Protein AF-A0A6J0WG04-F1 (afdb_monomer_lite)

pLDDT: mean 84.52, std 19.43, range [33.94, 98.19]

Structure (mmCIF, N/CA/C/O backbone):
data_AF-A0A6J0WG04-F1
#
_entry.id   AF-A0A6J0WG04-F1
#
loop_
_atom_site.group_PDB
_atom_site.id
_atom_site.type_symbol
_atom_site.label_atom_id
_atom_site.label_alt_id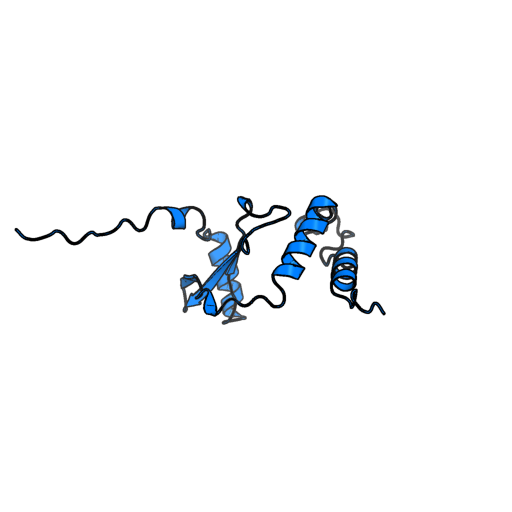
_atom_site.label_comp_id
_atom_site.label_asym_id
_atom_site.label_entity_id
_atom_site.label_seq_id
_atom_site.pdbx_PDB_ins_code
_atom_site.Cartn_x
_atom_site.Cartn_y
_atom_site.Cartn_z
_atom_site.occupancy
_atom_site.B_iso_or_equiv
_atom_site.auth_seq_id
_atom_site.auth_comp_id
_atom_site.auth_asym_id
_atom_site.auth_atom_id
_atom_site.pdbx_PDB_model_num
ATOM 1 N N . MET A 1 1 ? 36.196 -41.414 -12.550 1.00 40.12 1 MET A N 1
ATOM 2 C CA . MET A 1 1 ? 35.740 -40.564 -11.430 1.00 40.12 1 MET A CA 1
ATOM 3 C C . MET A 1 1 ? 35.679 -39.131 -11.933 1.00 40.12 1 MET A C 1
ATOM 5 O O . MET A 1 1 ? 36.704 -38.471 -11.987 1.00 40.12 1 MET A O 1
ATOM 9 N N . GLN A 1 2 ? 34.513 -38.688 -12.399 1.00 35.19 2 GLN A N 1
ATOM 10 C CA . GLN A 1 2 ? 34.245 -37.281 -12.701 1.00 35.19 2 GLN A CA 1
ATOM 11 C C . GLN A 1 2 ? 32.966 -36.925 -11.951 1.00 35.19 2 GLN A C 1
ATOM 13 O O . GLN A 1 2 ? 31.944 -37.592 -12.103 1.00 35.19 2 GLN A O 1
ATOM 18 N N . SER A 1 3 ? 33.105 -35.973 -11.034 1.00 33.94 3 SER A N 1
ATOM 19 C CA . SER A 1 3 ? 32.076 -35.550 -10.095 1.00 33.94 3 SER A CA 1
ATOM 20 C C . SER A 1 3 ? 31.044 -34.705 -10.832 1.00 33.94 3 SER A C 1
ATOM 22 O O . SER A 1 3 ? 31.380 -33.665 -11.400 1.00 33.94 3 SER A O 1
ATOM 24 N N . ALA A 1 4 ? 29.795 -35.165 -10.829 1.00 35.56 4 ALA A N 1
ATOM 25 C CA . ALA A 1 4 ? 28.650 -34.366 -11.222 1.00 35.56 4 ALA A CA 1
ATOM 26 C C . ALA A 1 4 ? 28.535 -33.197 -10.237 1.00 35.56 4 ALA A C 1
ATOM 28 O O . ALA A 1 4 ? 28.183 -33.377 -9.070 1.00 35.56 4 ALA A O 1
ATOM 29 N N . HIS A 1 5 ? 28.871 -31.994 -10.700 1.00 43.31 5 HIS A N 1
ATOM 30 C CA . HIS A 1 5 ? 28.616 -30.771 -9.959 1.00 43.31 5 HIS A CA 1
ATOM 31 C C . HIS A 1 5 ? 27.105 -30.577 -9.841 1.00 43.31 5 HIS A C 1
ATOM 33 O O . HIS A 1 5 ? 26.435 -30.151 -10.777 1.00 43.31 5 HIS A O 1
ATOM 39 N N . SER A 1 6 ? 26.608 -30.971 -8.670 1.00 40.06 6 SER A N 1
ATOM 40 C CA . SER A 1 6 ? 25.453 -30.455 -7.943 1.00 40.06 6 SER A CA 1
ATOM 41 C C . SER A 1 6 ? 24.816 -29.214 -8.584 1.00 40.06 6 SER A C 1
ATOM 43 O O . SER A 1 6 ? 25.146 -28.077 -8.247 1.00 40.06 6 SER A O 1
ATOM 45 N N . MET A 1 7 ? 23.871 -29.437 -9.499 1.00 38.06 7 MET A N 1
ATOM 46 C CA . MET A 1 7 ? 22.829 -28.459 -9.796 1.00 38.06 7 MET A CA 1
ATOM 47 C C . MET A 1 7 ? 21.863 -28.525 -8.618 1.00 38.06 7 MET A C 1
ATOM 49 O O . MET A 1 7 ? 20.905 -29.297 -8.618 1.00 38.06 7 MET A O 1
ATOM 53 N N . LEU A 1 8 ? 22.202 -27.788 -7.559 1.00 39.53 8 LEU A N 1
ATOM 54 C CA . LEU A 1 8 ? 21.310 -27.547 -6.436 1.00 39.53 8 LEU A CA 1
ATOM 55 C C . LEU A 1 8 ? 19.989 -27.045 -7.009 1.00 39.53 8 LEU A C 1
ATOM 57 O O . LEU A 1 8 ? 19.942 -25.994 -7.648 1.00 39.53 8 LEU A O 1
ATOM 61 N N . LEU A 1 9 ? 18.932 -27.822 -6.773 1.00 41.38 9 LEU A N 1
ATOM 62 C CA . LEU A 1 9 ? 17.564 -27.352 -6.845 1.00 41.38 9 LEU A CA 1
ATOM 63 C C . LEU A 1 9 ? 17.506 -26.012 -6.107 1.00 41.38 9 LEU A C 1
ATOM 65 O O . LEU A 1 9 ? 17.574 -25.987 -4.880 1.00 41.38 9 LEU A O 1
ATOM 69 N N . THR A 1 10 ? 17.373 -24.901 -6.827 1.00 44.38 10 THR A N 1
ATOM 70 C CA . THR A 1 10 ? 16.736 -23.712 -6.267 1.00 44.38 10 THR A CA 1
ATOM 71 C C . THR A 1 10 ? 15.304 -24.147 -5.968 1.00 44.38 10 THR A C 1
ATOM 73 O O . THR A 1 10 ? 14.539 -24.413 -6.897 1.00 44.38 10 THR A O 1
ATOM 76 N N . PRO A 1 11 ? 14.949 -24.379 -4.693 1.00 42.47 11 PRO A N 1
ATOM 77 C CA . PRO A 1 11 ? 13.721 -25.077 -4.381 1.00 42.47 11 PRO A CA 1
ATOM 78 C C . PRO A 1 11 ? 12.545 -24.159 -4.708 1.00 42.47 11 PRO A C 1
ATOM 80 O O . PRO A 1 11 ? 12.655 -22.934 -4.641 1.00 42.47 11 PRO A O 1
ATOM 83 N N . LEU A 1 12 ? 11.414 -24.782 -5.028 1.00 42.22 12 LEU A N 1
ATOM 84 C CA . LEU A 1 12 ? 10.098 -24.235 -5.383 1.00 42.22 12 LEU A CA 1
ATOM 85 C C . LEU A 1 12 ? 9.518 -23.121 -4.471 1.00 42.22 12 LEU A C 1
ATOM 87 O O . LEU A 1 12 ? 8.384 -22.697 -4.669 1.00 42.22 12 LEU A O 1
ATOM 91 N N . ILE A 1 13 ? 10.268 -22.616 -3.494 1.00 43.78 13 ILE A N 1
ATOM 92 C CA . ILE A 1 13 ? 9.881 -21.575 -2.536 1.00 43.78 13 ILE A CA 1
ATOM 93 C C . ILE A 1 13 ? 9.554 -20.248 -3.242 1.00 43.78 13 ILE A C 1
ATOM 95 O O . ILE A 1 13 ? 8.647 -19.537 -2.817 1.00 43.78 13 ILE A O 1
ATOM 99 N N . PHE A 1 14 ? 10.218 -19.928 -4.359 1.00 45.59 14 PHE A N 1
ATOM 100 C CA . PHE A 1 14 ? 9.915 -18.711 -5.127 1.00 45.59 14 PHE A CA 1
ATOM 101 C C . PHE A 1 14 ? 8.579 -18.760 -5.882 1.00 45.59 14 PHE A C 1
ATOM 103 O O . PHE A 1 14 ? 8.079 -17.709 -6.275 1.00 45.59 14 PHE A O 1
ATOM 110 N N . LEU A 1 15 ? 7.980 -19.939 -6.091 1.00 49.44 15 LEU A N 1
ATOM 111 C CA . LEU A 1 15 ? 6.753 -20.034 -6.885 1.00 49.44 15 LEU A CA 1
ATOM 112 C C . LEU A 1 15 ? 5.527 -19.493 -6.130 1.00 49.44 15 LEU A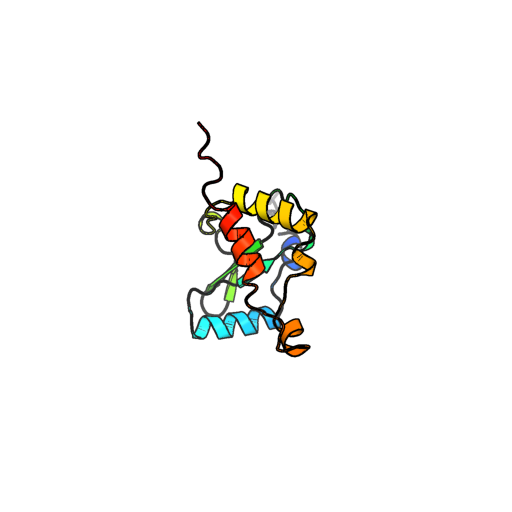 C 1
ATOM 114 O O . LEU A 1 15 ? 4.647 -18.906 -6.755 1.00 49.44 15 LEU A O 1
ATOM 118 N N . LEU A 1 16 ? 5.485 -19.650 -4.798 1.00 53.22 16 LEU A N 1
ATOM 119 C CA . LEU A 1 16 ? 4.339 -19.229 -3.978 1.00 53.22 16 LEU A CA 1
ATOM 120 C C . LEU A 1 16 ? 4.215 -17.703 -3.845 1.00 53.22 16 LEU A C 1
ATOM 122 O O . LEU A 1 16 ? 3.128 -17.197 -3.588 1.00 53.22 16 LEU A O 1
ATOM 126 N N . HIS A 1 17 ? 5.315 -16.974 -4.043 1.00 69.12 17 HIS A N 1
ATOM 127 C CA . HIS A 1 17 ? 5.374 -15.519 -3.919 1.00 69.12 17 HIS A CA 1
ATOM 128 C C . HIS A 1 17 ? 5.893 -14.903 -5.217 1.00 69.12 17 HIS A C 1
ATOM 130 O O . HIS A 1 17 ? 6.889 -14.187 -5.216 1.00 69.12 17 HIS A O 1
ATOM 136 N N . SER A 1 18 ? 5.258 -15.229 -6.341 1.00 85.12 18 SER A N 1
ATOM 137 C CA . SER A 1 18 ? 5.519 -14.563 -7.619 1.00 85.12 18 SER A CA 1
ATOM 138 C C . SER A 1 18 ? 4.354 -13.632 -7.965 1.00 85.12 18 SER A C 1
ATOM 140 O O . SER A 1 18 ? 3.198 -13.970 -7.695 1.00 85.12 18 SER A O 1
ATOM 142 N N . PRO A 1 19 ? 4.620 -12.440 -8.529 1.00 93.06 19 PRO A N 1
ATOM 143 C CA . PRO A 1 19 ? 3.554 -11.507 -8.852 1.00 93.06 19 PRO A CA 1
ATOM 144 C C . PRO A 1 19 ? 2.719 -12.058 -10.008 1.00 93.06 19 PRO A C 1
ATOM 146 O O . PRO A 1 19 ? 3.247 -12.440 -11.053 1.00 93.06 19 PRO A O 1
ATOM 149 N N . GLY A 1 20 ? 1.398 -12.080 -9.832 1.00 94.25 20 GLY A N 1
ATOM 150 C CA . GLY A 1 20 ? 0.481 -12.498 -10.889 1.00 94.25 20 GLY A CA 1
ATOM 151 C C . GLY A 1 20 ? 0.457 -11.520 -12.078 1.00 94.25 20 GLY A C 1
ATOM 152 O O . GLY A 1 20 ? 0.883 -10.367 -11.950 1.00 94.25 20 GLY A O 1
ATOM 153 N N . PRO A 1 21 ? -0.114 -11.922 -13.231 1.00 95.25 21 PRO A N 1
ATOM 154 C CA . PRO A 1 21 ? -0.164 -11.081 -14.431 1.00 95.25 21 PRO A CA 1
ATOM 155 C C . PRO A 1 21 ? -0.838 -9.719 -14.219 1.00 95.25 21 PRO A C 1
ATOM 157 O O . PRO A 1 21 ? -0.419 -8.725 -14.807 1.00 95.25 21 PRO A O 1
ATOM 160 N N . LEU A 1 22 ? -1.863 -9.656 -13.359 1.00 96.81 22 LEU A N 1
ATOM 161 C CA . LEU A 1 22 ? -2.546 -8.405 -13.025 1.00 96.81 22 LEU A CA 1
ATOM 162 C C . LEU A 1 22 ? -1.617 -7.430 -12.290 1.00 96.81 22 LEU A C 1
ATOM 164 O O . LEU A 1 22 ? -1.522 -6.271 -12.686 1.00 96.81 22 LEU A O 1
ATOM 168 N N . ALA A 1 23 ? -0.890 -7.913 -11.276 1.00 96.56 23 ALA A N 1
ATOM 169 C CA . ALA A 1 23 ? 0.070 -7.105 -10.528 1.00 96.56 23 ALA A CA 1
ATOM 170 C C . ALA A 1 23 ? 1.169 -6.560 -11.451 1.00 96.56 23 ALA A C 1
ATOM 172 O O . ALA A 1 23 ? 1.469 -5.370 -11.416 1.00 96.56 23 ALA A O 1
ATOM 173 N N . LEU A 1 24 ? 1.702 -7.404 -12.342 1.00 96.25 24 LEU A N 1
ATOM 174 C CA . LEU A 1 24 ? 2.708 -7.006 -13.331 1.00 96.25 24 LEU A CA 1
ATOM 175 C C . LEU A 1 24 ? 2.183 -5.957 -14.318 1.00 96.25 24 LEU A C 1
ATOM 177 O O . LEU A 1 24 ? 2.897 -5.008 -14.636 1.00 96.25 24 LEU A O 1
ATOM 181 N N . LYS A 1 25 ? 0.938 -6.098 -14.790 1.00 96.69 25 LYS A N 1
ATOM 182 C CA . LYS A 1 25 ? 0.310 -5.135 -15.706 1.00 96.69 25 LYS A CA 1
ATOM 183 C C . LYS A 1 25 ? 0.112 -3.770 -15.044 1.00 96.69 25 LYS A C 1
ATOM 185 O O . LYS A 1 25 ? 0.423 -2.753 -15.659 1.00 96.69 25 LYS A O 1
ATOM 190 N N . ILE A 1 26 ? -0.389 -3.746 -13.807 1.00 97.69 26 ILE A N 1
ATOM 191 C CA . ILE A 1 26 ? -0.593 -2.505 -13.044 1.00 97.69 26 ILE A CA 1
ATOM 192 C C . ILE A 1 26 ? 0.756 -1.843 -12.753 1.00 97.69 26 ILE A C 1
ATOM 194 O O . ILE A 1 26 ? 0.943 -0.673 -13.079 1.00 97.69 26 ILE A O 1
ATOM 198 N N . ALA A 1 27 ? 1.715 -2.600 -12.214 1.00 97.12 27 ALA A N 1
ATOM 199 C CA . ALA A 1 27 ? 3.043 -2.089 -11.894 1.00 97.12 27 ALA A CA 1
ATOM 200 C C . ALA A 1 27 ? 3.765 -1.564 -13.144 1.00 97.12 27 ALA A C 1
ATOM 202 O O . ALA A 1 27 ? 4.327 -0.473 -13.116 1.00 97.12 27 ALA A O 1
ATOM 203 N N . GLY A 1 28 ? 3.691 -2.292 -14.265 1.00 96.19 28 GLY A N 1
ATOM 204 C CA . GLY A 1 28 ? 4.246 -1.858 -15.548 1.00 96.19 28 GLY A CA 1
ATOM 205 C C . GLY A 1 28 ? 3.648 -0.535 -16.025 1.00 96.19 28 GLY A C 1
ATOM 206 O O . GLY A 1 28 ? 4.391 0.372 -16.384 1.00 96.19 28 GLY A O 1
ATOM 207 N N . ARG A 1 29 ? 2.320 -0.381 -15.939 1.00 97.00 29 ARG A N 1
ATOM 208 C CA . ARG A 1 29 ? 1.656 0.875 -16.309 1.00 97.00 29 ARG A CA 1
ATOM 209 C C . ARG A 1 29 ? 2.069 2.039 -15.409 1.00 97.00 29 ARG A C 1
ATOM 211 O O . ARG A 1 29 ? 2.211 3.144 -15.911 1.00 97.00 29 ARG A O 1
ATOM 218 N N . ILE A 1 30 ? 2.274 1.811 -14.111 1.00 97.31 30 ILE A N 1
ATOM 219 C CA . ILE A 1 30 ? 2.786 2.837 -13.186 1.00 97.31 30 ILE A CA 1
ATOM 220 C C . ILE A 1 30 ? 4.231 3.209 -13.548 1.00 97.31 30 ILE A C 1
ATOM 222 O O . ILE A 1 30 ? 4.558 4.393 -13.596 1.00 97.31 30 ILE A O 1
ATOM 226 N N . ALA A 1 31 ? 5.076 2.223 -13.864 1.00 96.44 31 ALA A N 1
ATOM 227 C CA . ALA A 1 31 ? 6.482 2.434 -14.205 1.00 96.44 31 ALA A CA 1
ATOM 228 C C . ALA A 1 31 ? 6.696 3.261 -15.488 1.00 96.44 31 ALA A C 1
ATOM 230 O O . ALA A 1 31 ? 7.727 3.914 -15.626 1.00 96.44 31 ALA A O 1
ATOM 231 N N . GLU A 1 32 ? 5.717 3.292 -16.402 1.00 95.50 32 GLU A N 1
ATOM 232 C CA . GLU A 1 32 ? 5.728 4.194 -17.566 1.00 95.50 32 GLU A CA 1
ATOM 233 C C . GLU A 1 32 ? 5.707 5.683 -17.165 1.00 95.50 32 GLU A C 1
ATOM 235 O O . GLU A 1 32 ? 6.250 6.515 -17.888 1.00 95.50 32 GLU A O 1
ATOM 240 N N . PHE A 1 33 ? 5.102 6.023 -16.020 1.00 97.31 33 PHE A N 1
ATOM 241 C CA . PHE A 1 33 ? 5.013 7.398 -15.504 1.00 97.31 33 PHE A CA 1
ATOM 242 C C . PHE A 1 33 ? 5.983 7.668 -14.350 1.00 97.31 33 PHE A C 1
ATOM 244 O O . PHE A 1 33 ? 6.363 8.815 -14.119 1.00 97.31 33 PHE A O 1
ATOM 251 N N . PHE A 1 34 ? 6.380 6.623 -13.625 1.00 96.94 34 PHE A N 1
ATOM 252 C CA . PHE A 1 34 ? 7.298 6.696 -12.497 1.00 96.94 34 PHE A CA 1
ATOM 253 C C . PHE A 1 34 ? 8.333 5.560 -12.591 1.00 96.94 34 PHE A C 1
ATOM 255 O O . PHE A 1 34 ? 8.110 4.486 -12.032 1.00 96.94 34 PHE A O 1
ATOM 262 N N . PRO A 1 35 ? 9.457 5.763 -13.308 1.00 94.06 35 PRO A N 1
ATOM 263 C CA . PRO A 1 35 ? 10.413 4.695 -13.623 1.00 94.06 35 PRO A CA 1
ATOM 264 C C . PRO A 1 35 ? 11.003 3.971 -12.406 1.00 94.06 35 PRO A C 1
ATOM 266 O O . PRO A 1 35 ? 11.269 2.774 -12.484 1.00 94.06 35 PRO A O 1
ATOM 269 N N . ASP A 1 36 ? 11.138 4.669 -11.276 1.00 94.94 36 ASP A N 1
ATOM 270 C CA . ASP A 1 36 ? 11.655 4.120 -10.016 1.00 94.94 36 ASP A CA 1
ATOM 271 C C . ASP A 1 36 ? 10.575 3.411 -9.171 1.00 94.94 36 ASP A C 1
ATOM 273 O O . ASP A 1 36 ? 10.776 3.139 -7.984 1.00 94.94 36 ASP A O 1
ATOM 277 N N . ALA A 1 37 ? 9.406 3.117 -9.755 1.00 96.56 37 ALA A N 1
ATOM 278 C CA . ALA A 1 37 ? 8.342 2.375 -9.088 1.00 96.56 37 ALA A CA 1
ATOM 279 C C . ALA A 1 37 ? 8.835 1.009 -8.595 1.00 96.56 37 ALA A C 1
ATOM 281 O O . ALA A 1 37 ? 9.550 0.280 -9.287 1.00 96.56 37 ALA A O 1
ATOM 282 N N . VAL A 1 38 ? 8.370 0.629 -7.408 1.00 97.25 38 VAL A N 1
ATOM 283 C CA . VAL A 1 38 ? 8.580 -0.704 -6.841 1.00 97.25 38 VAL A CA 1
ATOM 284 C C . VAL A 1 38 ? 7.263 -1.466 -6.789 1.00 97.25 38 VAL A C 1
ATOM 286 O O . VAL A 1 38 ? 6.207 -0.889 -6.533 1.00 97.25 38 VAL A O 1
ATOM 289 N N . LEU A 1 39 ? 7.330 -2.779 -6.998 1.00 97.50 39 LEU A N 1
ATOM 290 C CA . LEU A 1 39 ? 6.213 -3.688 -6.769 1.00 97.50 39 LEU A CA 1
ATOM 291 C C . LEU A 1 39 ? 6.446 -4.404 -5.442 1.00 97.50 39 LEU A C 1
ATOM 293 O O . LEU A 1 39 ? 7.430 -5.123 -5.283 1.00 97.50 39 LEU A O 1
ATOM 297 N N . ILE A 1 40 ? 5.540 -4.210 -4.489 1.00 97.00 40 ILE A N 1
ATOM 298 C CA . ILE A 1 40 ? 5.606 -4.842 -3.173 1.00 97.00 40 ILE A CA 1
ATOM 299 C C . ILE A 1 40 ? 4.608 -5.995 -3.143 1.00 97.00 40 ILE A C 1
ATOM 301 O O . ILE A 1 40 ? 3.415 -5.795 -3.357 1.00 97.00 40 ILE A O 1
ATOM 305 N N . MET A 1 41 ? 5.088 -7.202 -2.856 1.00 95.75 41 MET A N 1
ATOM 306 C CA . MET A 1 41 ? 4.227 -8.338 -2.535 1.00 95.75 41 MET A CA 1
ATOM 307 C C . MET A 1 41 ? 4.219 -8.551 -1.029 1.00 95.75 41 MET A C 1
ATOM 309 O O . MET A 1 41 ? 5.278 -8.705 -0.421 1.00 95.75 41 MET A O 1
ATOM 313 N N . LEU A 1 42 ? 3.026 -8.579 -0.445 1.00 94.12 42 LEU A N 1
ATOM 314 C CA . LEU A 1 42 ? 2.810 -8.845 0.971 1.00 94.12 42 LEU A CA 1
ATOM 315 C C . LEU A 1 42 ? 2.597 -10.349 1.191 1.00 94.12 42 LEU A C 1
ATOM 317 O O . LEU A 1 42 ? 1.770 -10.981 0.534 1.00 94.12 42 LEU A O 1
ATOM 321 N N . ASP A 1 43 ? 3.347 -10.927 2.122 1.00 91.88 43 ASP A N 1
ATOM 322 C CA . ASP A 1 43 ? 3.136 -12.281 2.619 1.00 91.88 43 ASP A CA 1
ATOM 323 C C . ASP A 1 43 ? 2.086 -12.258 3.734 1.00 91.88 43 ASP A C 1
ATOM 325 O O . ASP A 1 43 ? 2.396 -12.135 4.922 1.00 91.88 43 ASP A O 1
ATOM 329 N N . ASN A 1 44 ? 0.820 -12.380 3.336 1.00 91.19 44 ASN A N 1
ATOM 330 C CA . ASN A 1 44 ? -0.320 -12.307 4.250 1.00 91.19 44 ASN A CA 1
ATOM 331 C C . ASN A 1 44 ? -0.291 -13.394 5.338 1.00 91.19 44 ASN A C 1
ATOM 333 O O . ASN A 1 44 ? -0.862 -13.193 6.405 1.00 91.19 44 ASN A O 1
ATOM 337 N N . GLN A 1 45 ? 0.398 -14.522 5.119 1.00 89.31 45 GLN A N 1
ATOM 338 C CA . GLN A 1 45 ? 0.537 -15.570 6.140 1.00 89.31 45 GLN A CA 1
ATOM 339 C C . GLN A 1 45 ? 1.447 -15.139 7.297 1.00 89.31 45 GLN A C 1
ATOM 341 O O . GLN A 1 45 ? 1.373 -15.697 8.390 1.00 89.31 45 GLN A O 1
ATOM 346 N N . LYS A 1 46 ? 2.303 -14.140 7.062 1.00 90.31 46 LYS A N 1
ATOM 347 C CA . LYS A 1 46 ? 3.200 -13.553 8.061 1.00 90.31 46 LYS A CA 1
ATOM 348 C C . LYS A 1 46 ? 2.677 -12.232 8.625 1.00 90.31 46 LYS A C 1
ATOM 350 O O . LYS A 1 46 ? 3.342 -11.658 9.485 1.00 90.31 46 LYS A O 1
ATOM 355 N N . LEU A 1 47 ? 1.509 -11.756 8.184 1.00 89.12 47 LEU A N 1
ATOM 356 C CA . LEU A 1 47 ? 0.855 -10.579 8.753 1.00 89.12 47 LEU A CA 1
ATOM 357 C C . LEU A 1 47 ? 0.139 -10.959 10.057 1.00 89.12 47 LEU A C 1
ATOM 359 O O . LEU A 1 47 ? -1.071 -11.156 10.113 1.00 89.12 47 LEU A O 1
ATOM 363 N N . VAL A 1 48 ? 0.937 -11.103 11.108 1.00 89.62 48 VAL A N 1
ATOM 364 C CA . VAL A 1 48 ? 0.510 -11.422 12.476 1.00 89.62 48 VAL A CA 1
ATOM 365 C C . VAL A 1 48 ? 0.889 -10.268 13.410 1.00 89.62 48 VAL A C 1
ATOM 367 O O . VAL A 1 48 ? 1.710 -9.448 13.008 1.00 89.62 48 VAL A O 1
ATOM 370 N N . PRO A 1 49 ? 0.373 -10.185 14.652 1.00 87.62 49 PRO A N 1
ATOM 371 C CA . PRO A 1 49 ? 0.700 -9.077 15.554 1.00 87.62 49 PRO A CA 1
ATOM 372 C C . PRO A 1 49 ? 2.197 -8.885 15.852 1.00 87.62 49 PRO A C 1
ATOM 374 O O . PRO A 1 49 ? 2.635 -7.779 16.138 1.00 87.62 49 PRO A O 1
ATOM 377 N N . GLN A 1 50 ? 3.016 -9.940 15.768 1.00 87.19 50 GLN A N 1
ATOM 378 C CA . GLN A 1 50 ? 4.460 -9.850 16.029 1.00 87.19 50 GLN A CA 1
ATOM 379 C C . GLN A 1 50 ? 5.295 -10.578 14.959 1.00 87.19 50 GLN A C 1
ATOM 381 O O . GLN A 1 50 ? 5.910 -11.617 15.233 1.00 87.19 50 GLN A O 1
ATOM 386 N N . PRO A 1 51 ? 5.374 -10.042 13.729 1.00 87.06 51 PRO A N 1
ATOM 387 C CA . PRO A 1 51 ? 6.148 -10.659 12.659 1.00 87.06 51 PRO A CA 1
ATOM 388 C C . PRO A 1 51 ? 7.644 -10.522 12.959 1.00 87.06 51 PRO A C 1
ATOM 390 O O . PRO A 1 51 ? 8.100 -9.461 13.362 1.00 87.06 51 PRO A O 1
ATOM 393 N N . HIS A 1 52 ? 8.430 -11.586 12.795 1.00 88.44 52 HIS A N 1
ATOM 394 C CA . HIS A 1 52 ? 9.864 -11.553 13.139 1.00 88.44 52 HIS A CA 1
ATOM 395 C C . HIS A 1 52 ? 10.711 -10.814 12.095 1.00 88.44 52 HIS A C 1
ATOM 397 O O . HIS A 1 52 ? 11.780 -10.296 12.402 1.00 88.44 52 HIS A O 1
ATOM 403 N N . VAL A 1 53 ? 10.231 -10.779 10.854 1.00 89.19 53 VAL A N 1
ATOM 404 C CA . VAL A 1 53 ? 10.838 -10.078 9.722 1.00 89.19 53 VAL A CA 1
ATOM 405 C C . VAL A 1 53 ? 9.739 -9.332 8.969 1.00 89.19 53 VAL A C 1
ATOM 407 O O . VAL A 1 53 ? 8.586 -9.772 9.027 1.00 89.19 53 VAL A O 1
ATOM 410 N N . PRO A 1 54 ? 10.065 -8.254 8.237 1.00 91.44 54 PRO A N 1
ATOM 411 C CA . PRO A 1 54 ? 9.088 -7.579 7.397 1.00 91.44 54 PRO A CA 1
ATOM 412 C C . PRO A 1 54 ? 8.447 -8.568 6.414 1.00 91.44 54 PRO A C 1
ATOM 414 O O . PRO A 1 54 ? 9.173 -9.222 5.658 1.00 91.44 54 PRO A O 1
ATOM 417 N N . PRO A 1 55 ? 7.110 -8.715 6.404 1.00 92.56 55 PRO A N 1
ATOM 418 C CA . PRO A 1 55 ? 6.427 -9.720 5.595 1.00 92.56 55 PRO A CA 1
ATOM 419 C C . PRO A 1 55 ? 6.277 -9.263 4.137 1.00 92.56 55 PRO A C 1
ATOM 421 O O . PRO A 1 55 ? 5.226 -9.449 3.539 1.00 92.56 55 PRO A O 1
ATOM 424 N N . VAL A 1 56 ? 7.301 -8.637 3.551 1.00 93.38 56 VAL A N 1
ATOM 425 C CA . VAL A 1 56 ? 7.239 -8.080 2.194 1.00 93.38 56 VAL A CA 1
ATOM 426 C C . VAL A 1 56 ? 8.385 -8.561 1.316 1.00 93.38 56 VAL A C 1
ATOM 428 O O . VAL A 1 56 ? 9.508 -8.780 1.770 1.00 93.38 56 VAL A O 1
ATOM 431 N N . ILE A 1 57 ? 8.102 -8.671 0.023 1.00 93.06 57 ILE A N 1
ATOM 432 C CA . ILE A 1 57 ? 9.093 -8.841 -1.035 1.00 93.06 57 ILE A CA 1
ATOM 433 C C . ILE A 1 57 ? 9.000 -7.613 -1.930 1.00 93.06 57 ILE A C 1
ATOM 435 O O . ILE A 1 57 ? 7.931 -7.305 -2.454 1.00 93.06 57 ILE A O 1
ATOM 439 N N . VAL A 1 58 ? 10.121 -6.918 -2.103 1.00 96.38 58 VAL A N 1
ATOM 440 C CA . VAL A 1 58 ? 10.212 -5.735 -2.961 1.00 96.38 58 VAL A CA 1
ATOM 441 C C . VAL A 1 58 ? 10.817 -6.149 -4.293 1.00 96.38 58 VAL A C 1
ATOM 443 O O . VAL A 1 58 ? 11.894 -6.745 -4.324 1.00 96.38 58 VAL A O 1
ATOM 446 N N . LEU A 1 59 ? 10.132 -5.833 -5.388 1.00 97.00 59 LEU A N 1
ATOM 447 C CA . LEU A 1 59 ? 10.645 -5.971 -6.741 1.00 97.00 59 LEU A CA 1
ATOM 448 C C . LEU A 1 59 ? 10.900 -4.594 -7.344 1.00 97.00 59 LEU A C 1
ATOM 450 O O . LEU A 1 59 ? 10.139 -3.652 -7.126 1.00 97.00 59 LEU A O 1
ATOM 454 N N . GLU A 1 60 ? 11.952 -4.506 -8.143 1.00 96.62 60 GLU A N 1
ATOM 455 C CA . GLU A 1 60 ? 12.292 -3.332 -8.938 1.00 96.62 60 GLU A CA 1
ATOM 456 C C . GLU A 1 60 ? 12.194 -3.641 -10.432 1.00 96.62 60 GLU A C 1
ATOM 458 O O . GLU A 1 60 ? 12.344 -4.794 -10.860 1.00 96.62 60 GLU A O 1
ATOM 463 N N . ASN A 1 61 ? 11.915 -2.606 -11.223 1.00 95.75 61 ASN A N 1
ATOM 464 C CA . ASN A 1 61 ? 11.787 -2.738 -12.663 1.00 95.75 61 ASN A CA 1
ATOM 465 C C . ASN A 1 61 ? 13.145 -2.576 -13.361 1.00 95.75 61 ASN A C 1
ATOM 467 O O . ASN A 1 61 ? 13.753 -1.511 -13.336 1.00 95.75 61 ASN A O 1
ATOM 471 N N . HIS A 1 62 ? 13.586 -3.620 -14.058 1.00 91.56 62 HIS A N 1
ATOM 472 C CA . HIS A 1 62 ? 14.732 -3.586 -14.968 1.00 91.56 62 HIS A CA 1
ATOM 473 C C . HIS A 1 62 ? 14.220 -3.611 -16.413 1.00 91.56 62 HIS A C 1
ATOM 475 O O . HIS A 1 62 ? 14.258 -4.636 -17.105 1.00 91.56 62 HIS A O 1
ATOM 481 N N . GLY A 1 63 ? 13.678 -2.472 -16.851 1.00 85.19 63 GLY A N 1
ATOM 482 C CA . GLY A 1 63 ? 13.074 -2.285 -18.172 1.00 85.19 63 GLY A CA 1
ATOM 483 C C . GLY A 1 63 ? 11.672 -2.893 -18.284 1.00 85.19 63 GLY A C 1
ATOM 484 O O . GLY A 1 63 ? 10.681 -2.210 -18.048 1.00 85.19 63 GLY A O 1
ATOM 485 N N . LEU A 1 64 ? 11.599 -4.170 -18.684 1.00 81.06 64 LEU A N 1
ATOM 486 C CA . LEU A 1 64 ? 10.344 -4.926 -18.873 1.00 81.06 64 LEU A CA 1
ATOM 487 C C . LEU A 1 64 ? 10.195 -6.098 -17.889 1.00 81.06 64 LEU A C 1
ATOM 489 O O . LEU A 1 64 ? 9.294 -6.925 -18.034 1.00 81.06 64 LEU A O 1
ATOM 493 N N . ARG A 1 65 ? 11.109 -6.225 -16.921 1.00 91.31 65 ARG A N 1
ATOM 494 C CA . ARG A 1 65 ? 11.132 -7.338 -15.967 1.00 91.31 65 ARG A CA 1
ATOM 495 C C . ARG A 1 65 ? 11.146 -6.814 -14.543 1.00 91.31 65 ARG A C 1
ATOM 497 O O . ARG A 1 65 ? 11.987 -5.993 -14.196 1.00 91.31 65 ARG A O 1
ATOM 504 N N . TRP A 1 66 ? 10.272 -7.380 -13.722 1.00 95.94 66 TRP A N 1
ATOM 505 C CA . TRP A 1 66 ? 10.249 -7.165 -12.282 1.00 95.94 66 TRP A CA 1
ATOM 506 C C . TRP A 1 66 ? 11.100 -8.235 -11.606 1.00 95.94 66 TRP A C 1
ATOM 508 O O . TRP A 1 66 ? 10.820 -9.427 -11.745 1.00 95.94 66 TRP A O 1
ATOM 518 N N . VAL A 1 67 ? 12.151 -7.817 -10.905 1.00 94.62 67 VAL A N 1
ATOM 519 C CA . VAL A 1 67 ? 13.091 -8.717 -10.218 1.00 94.62 67 VAL A CA 1
ATOM 520 C C . VAL A 1 67 ? 13.204 -8.341 -8.743 1.00 94.62 67 VAL A C 1
ATOM 522 O O . VAL A 1 67 ? 13.038 -7.166 -8.420 1.00 94.62 67 VAL A O 1
ATOM 525 N N . PRO A 1 68 ? 13.467 -9.297 -7.831 1.00 94.94 68 PRO A N 1
ATOM 526 C CA . PRO A 1 68 ? 13.671 -8.980 -6.422 1.00 94.94 68 PRO A CA 1
ATOM 527 C C . PRO A 1 68 ? 14.783 -7.944 -6.246 1.00 94.94 68 PRO A C 1
ATOM 529 O O . PRO A 1 68 ? 15.884 -8.122 -6.769 1.00 94.94 68 PRO A O 1
ATOM 532 N N . LYS A 1 69 ? 14.493 -6.885 -5.493 1.00 95.38 69 LYS A N 1
ATOM 533 C CA . LYS A 1 69 ? 15.474 -5.864 -5.128 1.00 95.38 69 LYS A CA 1
ATOM 534 C C . LYS A 1 69 ? 16.479 -6.450 -4.135 1.00 95.38 69 LYS A C 1
ATOM 536 O O . LYS A 1 69 ? 16.116 -7.282 -3.297 1.00 95.38 69 LYS A O 1
ATOM 541 N N . ASP A 1 70 ? 17.735 -6.008 -4.205 1.00 92.88 70 ASP A N 1
ATOM 542 C CA . ASP A 1 70 ? 18.730 -6.346 -3.183 1.00 92.88 70 ASP A CA 1
ATOM 543 C C . ASP A 1 70 ? 18.208 -5.921 -1.800 1.00 92.88 70 ASP A C 1
ATOM 545 O O . ASP A 1 70 ? 17.806 -4.774 -1.594 1.00 92.88 70 ASP A O 1
ATOM 549 N N . LYS A 1 71 ? 18.216 -6.853 -0.84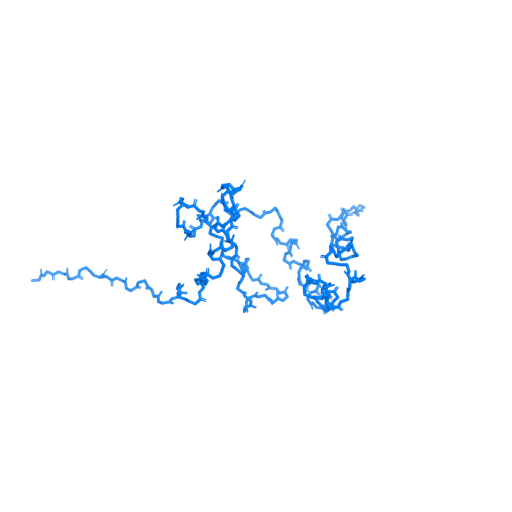3 1.00 88.31 71 LYS A N 1
ATOM 550 C CA . LYS A 1 71 ? 17.733 -6.629 0.524 1.00 88.31 71 LYS A CA 1
ATOM 551 C C . LYS A 1 71 ? 18.493 -5.505 1.229 1.00 88.31 71 LYS A C 1
ATOM 553 O O . LYS A 1 71 ? 17.900 -4.823 2.053 1.00 88.31 71 LYS A O 1
ATOM 558 N N . ASN A 1 72 ? 19.762 -5.278 0.882 1.00 91.31 72 ASN A N 1
ATOM 559 C CA . ASN A 1 72 ? 20.568 -4.190 1.442 1.00 91.31 72 ASN A CA 1
ATOM 560 C C . ASN A 1 72 ? 20.108 -2.803 0.965 1.00 91.31 72 ASN A C 1
ATOM 562 O O . ASN A 1 72 ? 20.433 -1.799 1.590 1.00 91.31 72 ASN A O 1
ATOM 566 N N . LEU A 1 73 ? 19.351 -2.744 -0.135 1.00 93.12 73 LEU A N 1
ATOM 567 C CA . LEU A 1 73 ? 18.772 -1.513 -0.678 1.00 93.12 73 LEU A CA 1
ATOM 568 C C . LEU A 1 73 ? 17.329 -1.282 -0.205 1.00 93.12 73 LEU A C 1
ATOM 570 O O . LEU A 1 73 ? 16.729 -0.263 -0.547 1.00 93.12 73 LEU A O 1
ATOM 574 N N . VAL A 1 74 ? 16.754 -2.213 0.563 1.00 94.69 74 VAL A N 1
ATOM 575 C CA . VAL A 1 74 ? 15.427 -2.073 1.169 1.00 94.69 74 VAL A CA 1
ATOM 576 C C . VAL A 1 74 ? 15.609 -1.615 2.610 1.00 94.69 74 VAL A C 1
ATOM 578 O O . VAL A 1 74 ? 15.872 -2.411 3.509 1.00 94.69 74 VAL A O 1
ATOM 581 N N . MET A 1 75 ? 15.481 -0.308 2.817 1.00 94.19 75 MET A N 1
ATOM 582 C CA . MET A 1 75 ? 15.635 0.311 4.130 1.00 94.19 75 MET A CA 1
ATOM 583 C C . MET A 1 75 ? 14.277 0.545 4.789 1.00 94.19 75 MET A C 1
ATOM 585 O O . MET A 1 75 ? 13.317 0.963 4.142 1.00 94.19 75 MET A O 1
ATOM 589 N N . TRP A 1 76 ? 14.229 0.324 6.097 1.00 92.31 76 TRP A N 1
ATOM 590 C CA . TRP A 1 76 ? 13.097 0.653 6.957 1.00 92.31 76 TRP A CA 1
ATOM 591 C C . TRP A 1 76 ? 13.509 1.838 7.809 1.00 92.31 76 TRP A C 1
ATOM 593 O O . TRP A 1 76 ? 14.613 1.819 8.348 1.00 92.31 76 TRP A O 1
ATOM 603 N N . ARG A 1 77 ? 12.651 2.857 7.922 1.00 89.81 77 ARG A N 1
ATOM 604 C CA . ARG A 1 77 ? 12.951 4.006 8.782 1.00 89.81 77 ARG A CA 1
ATOM 605 C C . ARG A 1 77 ? 13.067 3.546 10.238 1.00 89.81 77 ARG A C 1
ATOM 607 O O . ARG A 1 77 ? 14.154 3.597 10.790 1.00 89.81 77 ARG A O 1
ATOM 614 N N . ASP A 1 78 ? 11.986 2.964 10.759 1.00 90.12 78 ASP A N 1
ATOM 615 C CA . ASP A 1 78 ? 11.904 2.430 12.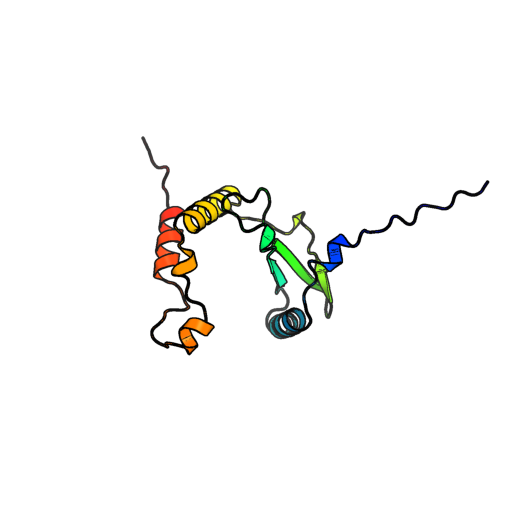120 1.00 90.12 78 ASP A CA 1
ATOM 616 C C . ASP A 1 78 ? 11.141 1.098 12.094 1.00 90.12 78 ASP A C 1
ATOM 618 O O . ASP A 1 78 ? 9.919 1.045 12.254 1.00 90.12 78 ASP A O 1
ATOM 622 N N . TRP A 1 79 ? 11.850 -0.001 11.801 1.00 91.50 79 TRP A N 1
ATOM 623 C CA . TRP A 1 79 ? 11.226 -1.329 11.676 1.00 91.50 79 TRP A CA 1
ATOM 624 C C . TRP A 1 79 ? 10.564 -1.780 12.980 1.00 91.50 79 TRP A C 1
ATOM 626 O O . TRP A 1 79 ? 9.426 -2.238 12.954 1.00 91.50 79 TRP A O 1
ATOM 636 N N . GLU A 1 80 ? 11.261 -1.648 14.108 1.00 92.06 80 GLU A N 1
ATOM 637 C CA . GLU A 1 80 ? 10.763 -2.142 15.395 1.00 92.06 80 GLU A CA 1
ATOM 638 C C . GLU A 1 80 ? 9.523 -1.366 15.857 1.00 92.06 80 GLU A C 1
ATOM 640 O O . GLU A 1 80 ? 8.540 -1.970 16.280 1.00 92.06 80 GLU A O 1
ATOM 645 N N . GLU A 1 81 ? 9.523 -0.045 15.679 1.00 91.88 81 GLU A N 1
ATOM 646 C CA . GLU A 1 81 ? 8.354 0.794 15.937 1.00 91.88 81 GLU A CA 1
ATOM 647 C C . GLU A 1 81 ? 7.203 0.422 14.990 1.00 91.88 81 GLU A C 1
ATOM 649 O O . GLU A 1 81 ? 6.124 0.050 15.442 1.00 91.88 81 GLU A O 1
ATOM 654 N N . SER A 1 82 ? 7.434 0.371 13.674 1.00 91.69 82 SER A N 1
ATOM 655 C CA . SER A 1 82 ? 6.394 -0.029 12.708 1.00 91.69 82 SER A CA 1
ATOM 656 C C . SER A 1 82 ? 5.786 -1.402 13.035 1.00 91.69 82 SER A C 1
ATOM 658 O O . SER A 1 82 ? 4.577 -1.604 12.913 1.00 91.69 82 SER A O 1
ATOM 660 N N . ARG A 1 83 ? 6.618 -2.350 13.482 1.00 92.81 83 ARG A N 1
ATOM 661 C CA . ARG A 1 83 ? 6.211 -3.696 13.895 1.00 92.81 83 ARG A CA 1
ATOM 662 C C . ARG A 1 83 ? 5.307 -3.662 15.126 1.00 92.81 83 ARG A C 1
ATOM 664 O O . ARG A 1 83 ? 4.252 -4.293 15.110 1.00 92.81 83 ARG A O 1
ATOM 671 N N . GLN A 1 84 ? 5.706 -2.941 16.171 1.00 93.06 84 GLN A N 1
ATOM 672 C CA . GLN A 1 84 ? 4.914 -2.788 17.394 1.00 93.06 84 GLN A CA 1
ATOM 673 C C . GLN A 1 84 ? 3.573 -2.091 17.108 1.00 93.06 84 GLN A C 1
ATOM 675 O O . GLN A 1 84 ? 2.544 -2.511 17.640 1.00 93.06 84 GLN A O 1
ATOM 680 N N . MET A 1 85 ? 3.559 -1.113 16.193 1.00 92.38 85 MET A N 1
ATOM 681 C CA . MET A 1 85 ? 2.347 -0.404 15.770 1.00 92.38 85 MET A CA 1
ATOM 682 C C . MET A 1 85 ? 1.334 -1.356 15.164 1.00 92.38 85 MET A C 1
ATOM 684 O O . MET A 1 85 ? 0.179 -1.417 15.575 1.00 92.38 85 MET A O 1
ATOM 688 N N . VAL A 1 86 ? 1.787 -2.099 14.150 1.00 92.25 86 VAL A N 1
ATOM 689 C CA . VAL A 1 86 ? 0.954 -3.036 13.406 1.00 92.25 86 VAL A CA 1
ATOM 690 C C . VAL A 1 86 ? 0.443 -4.109 14.360 1.00 92.25 86 VAL A C 1
ATOM 692 O O . VAL A 1 86 ? -0.726 -4.473 14.275 1.00 92.25 86 VAL A O 1
ATOM 695 N N . GLY A 1 87 ? 1.264 -4.541 15.321 1.00 93.44 87 GLY A N 1
ATOM 696 C CA . GLY A 1 87 ? 0.840 -5.416 16.409 1.00 93.44 87 GLY A CA 1
ATOM 697 C C . GLY A 1 87 ? -0.343 -4.873 17.200 1.00 93.44 87 GLY A C 1
ATOM 698 O O . GLY A 1 87 ? -1.396 -5.512 17.235 1.00 93.44 87 GLY A O 1
ATOM 699 N N . ALA A 1 88 ? -0.205 -3.671 17.758 1.00 92.88 88 ALA A N 1
ATOM 700 C CA . ALA A 1 88 ? -1.262 -3.024 18.532 1.00 92.88 88 ALA A CA 1
ATOM 701 C C . ALA A 1 88 ? -2.541 -2.791 17.704 1.00 92.88 88 ALA A C 1
ATOM 703 O O . ALA A 1 88 ? -3.649 -3.029 18.185 1.00 92.88 88 ALA A O 1
ATOM 704 N N . LEU A 1 89 ? -2.407 -2.382 16.437 1.00 93.25 89 LEU A N 1
ATOM 705 C CA . LEU A 1 89 ? -3.538 -2.169 15.528 1.00 93.25 89 LEU A CA 1
ATOM 706 C C . LEU A 1 89 ? -4.259 -3.477 15.172 1.00 93.25 89 LEU A C 1
ATOM 708 O O . LEU A 1 89 ? -5.488 -3.500 15.071 1.00 93.25 89 LEU A O 1
ATOM 712 N N . LEU A 1 90 ? -3.523 -4.576 14.992 1.00 93.31 90 LEU A N 1
ATOM 713 C CA . LEU A 1 90 ? -4.109 -5.892 14.740 1.00 93.31 90 LEU A CA 1
ATOM 714 C C . LEU A 1 90 ? -4.845 -6.421 15.976 1.00 93.31 90 LEU A C 1
ATOM 716 O O . LEU A 1 90 ? -5.981 -6.880 15.847 1.00 93.31 90 LEU A O 1
ATOM 720 N N . GLU A 1 91 ? -4.242 -6.308 17.162 1.00 93.94 91 GLU A N 1
ATOM 721 C CA . GLU A 1 91 ? -4.857 -6.700 18.438 1.00 93.94 91 GLU A CA 1
ATOM 722 C C . GLU A 1 91 ? -6.123 -5.886 18.735 1.00 93.94 91 GLU A C 1
ATOM 724 O O . GLU A 1 91 ? -7.162 -6.452 19.082 1.00 93.94 91 GLU A O 1
ATOM 729 N N . GLY A 1 92 ? -6.071 -4.571 18.503 1.00 92.38 92 GLY A N 1
ATOM 730 C CA . GLY A 1 92 ? -7.209 -3.658 18.619 1.00 92.38 92 GLY A CA 1
ATOM 731 C C . GLY A 1 92 ? -8.245 -3.780 17.497 1.00 92.38 92 GLY A C 1
ATOM 732 O O . GLY A 1 92 ? -9.222 -3.036 17.493 1.00 92.38 92 GLY A O 1
ATOM 733 N N . ARG A 1 93 ? -8.051 -4.699 16.539 1.00 93.50 93 ARG A N 1
ATOM 734 C CA . ARG A 1 93 ? -8.921 -4.904 15.366 1.00 93.50 93 ARG A CA 1
ATOM 735 C C . ARG A 1 93 ? -9.163 -3.634 14.543 1.00 93.50 93 ARG A C 1
ATOM 737 O O . ARG A 1 93 ? -10.205 -3.489 13.907 1.00 93.50 93 ARG A O 1
ATOM 744 N N . ALA A 1 94 ? -8.184 -2.732 14.495 1.00 93.00 94 ALA A N 1
ATOM 745 C CA . ALA A 1 94 ? -8.276 -1.491 13.728 1.00 93.00 94 ALA A CA 1
ATOM 746 C C . ALA A 1 94 ? -8.529 -1.749 12.230 1.00 93.00 94 ALA A C 1
ATOM 748 O O . ALA A 1 94 ? -9.197 -0.955 11.579 1.00 93.00 94 ALA A O 1
ATOM 749 N N . HIS A 1 95 ? -8.089 -2.903 11.710 1.00 91.94 95 HIS A N 1
ATOM 750 C CA . HIS A 1 95 ? -8.348 -3.344 10.335 1.00 91.94 95 HIS A CA 1
ATOM 751 C C . HIS A 1 95 ? -9.841 -3.449 9.974 1.00 91.94 95 HIS A C 1
ATOM 753 O O . HIS A 1 95 ? -10.170 -3.388 8.799 1.00 91.94 95 HIS A O 1
ATOM 759 N N . GLN A 1 96 ? -10.749 -3.586 10.951 1.00 93.75 96 GLN A N 1
ATOM 760 C CA . GLN A 1 96 ? -12.200 -3.589 10.704 1.00 93.75 96 GLN A CA 1
ATOM 761 C C . GLN A 1 96 ? -12.757 -2.203 10.348 1.00 93.75 96 GLN A C 1
ATOM 763 O O . GLN A 1 96 ? -13.876 -2.109 9.862 1.00 93.75 96 GLN A O 1
ATOM 768 N N . HIS A 1 97 ? -11.987 -1.147 10.614 1.00 93.06 97 HIS A N 1
ATOM 769 C CA . HIS A 1 97 ? -12.341 0.245 10.336 1.00 93.06 97 HIS A CA 1
ATOM 770 C C . HIS A 1 97 ? -11.528 0.817 9.165 1.00 93.06 97 HIS A C 1
ATOM 772 O O . HIS A 1 97 ? -11.600 2.013 8.902 1.00 93.06 97 HIS A O 1
ATOM 778 N N . LEU A 1 98 ? -10.709 -0.013 8.508 1.00 96.69 98 LEU A N 1
ATOM 779 C CA . LEU A 1 98 ? -9.958 0.388 7.329 1.00 96.69 98 LEU A CA 1
ATOM 780 C C . LEU A 1 98 ? -10.913 0.430 6.134 1.00 96.69 98 LEU A C 1
ATOM 782 O O . LEU A 1 98 ? -11.524 -0.583 5.800 1.00 96.69 98 LEU A O 1
ATOM 786 N N . VAL A 1 99 ? -11.009 1.589 5.495 1.00 97.88 99 VAL A N 1
ATOM 787 C CA . VAL A 1 99 ? -11.824 1.802 4.298 1.00 97.88 99 VAL A CA 1
ATOM 788 C C . VAL A 1 99 ? -10.917 1.738 3.076 1.00 97.88 99 VAL A C 1
ATOM 790 O O . VAL A 1 99 ? -9.973 2.521 2.964 1.00 97.88 99 VAL A O 1
ATOM 793 N N . ASP A 1 100 ? -11.187 0.824 2.149 1.00 97.69 100 ASP A N 1
ATOM 794 C CA . ASP A 1 100 ? -10.524 0.800 0.845 1.00 97.69 100 ASP A CA 1
ATOM 795 C C . ASP A 1 100 ? -11.393 1.449 -0.247 1.00 97.69 100 ASP A C 1
ATOM 797 O O . ASP A 1 100 ? -12.440 2.048 0.016 1.00 97.69 100 ASP A O 1
ATOM 801 N N . PHE A 1 101 ? -10.925 1.390 -1.495 1.00 98.00 101 PHE A N 1
ATOM 802 C CA . PHE A 1 101 ? -11.656 1.990 -2.606 1.00 98.00 101 PHE A CA 1
ATOM 803 C C . PHE A 1 101 ? -12.925 1.206 -2.969 1.00 98.00 101 PHE A C 1
ATOM 805 O O . PHE A 1 101 ? -13.873 1.820 -3.447 1.00 98.00 101 PHE A O 1
ATOM 812 N N . ASP A 1 102 ? -12.977 -0.105 -2.709 1.00 98.12 102 ASP A N 1
ATOM 813 C CA . ASP A 1 102 ? -14.181 -0.907 -2.952 1.00 98.12 102 ASP A CA 1
ATOM 814 C C . ASP A 1 102 ? -15.280 -0.511 -1.951 1.00 98.12 102 ASP A C 1
ATOM 816 O O . ASP A 1 102 ? -16.404 -0.226 -2.364 1.00 98.12 102 ASP A O 1
ATOM 820 N N . CYS A 1 103 ? -14.941 -0.335 -0.666 1.00 97.69 103 CYS A N 1
ATOM 821 C CA . CYS A 1 103 ? -15.856 0.221 0.339 1.00 97.69 103 CYS A CA 1
ATOM 822 C C . CYS A 1 103 ? -16.404 1.602 -0.064 1.00 97.69 103 CYS A C 1
ATOM 824 O O . CYS A 1 103 ? -17.594 1.870 0.088 1.00 97.69 103 CYS A O 1
ATOM 826 N N . HIS A 1 104 ? -15.551 2.478 -0.604 1.00 98.06 104 HIS A N 1
ATOM 827 C CA . HIS A 1 104 ? -15.970 3.802 -1.073 1.00 98.06 104 HIS A CA 1
ATOM 828 C C . HIS A 1 104 ? -16.893 3.744 -2.299 1.00 98.06 104 HIS A C 1
ATOM 830 O O . HIS A 1 104 ? -17.757 4.604 -2.472 1.00 98.06 104 HIS A O 1
ATOM 836 N N . LEU A 1 105 ? -16.725 2.750 -3.174 1.00 98.19 105 LEU A N 1
ATOM 837 C CA . LEU A 1 105 ? -17.634 2.550 -4.303 1.00 98.19 105 LEU A CA 1
ATOM 838 C C . LEU A 1 105 ? -19.009 2.039 -3.848 1.00 98.19 105 LEU A C 1
ATOM 840 O O . LEU A 1 105 ? -20.010 2.411 -4.463 1.00 98.19 105 LEU A O 1
ATOM 844 N N . ASP A 1 106 ? -19.060 1.247 -2.774 1.00 98.19 106 ASP A N 1
ATOM 845 C CA . ASP A 1 106 ? -20.312 0.808 -2.146 1.00 98.19 106 ASP A CA 1
ATOM 846 C C . ASP A 1 106 ? -21.036 1.970 -1.435 1.00 98.19 106 ASP A C 1
ATOM 848 O O . ASP A 1 106 ? -22.255 2.122 -1.566 1.00 98.19 106 ASP A O 1
ATOM 852 N N . ASP A 1 107 ? -20.296 2.825 -0.721 1.00 98.12 107 ASP A N 1
ATOM 853 C CA . ASP A 1 107 ? -20.803 4.054 -0.104 1.00 98.12 107 ASP A CA 1
ATOM 854 C C . ASP A 1 107 ? -19.792 5.205 -0.232 1.00 98.12 107 ASP A C 1
ATOM 856 O O . ASP A 1 107 ? -18.800 5.279 0.489 1.00 98.12 107 ASP A O 1
ATOM 860 N N . ILE A 1 108 ? -20.097 6.177 -1.100 1.00 97.69 108 ILE A N 1
ATOM 861 C CA . ILE A 1 108 ? -19.223 7.329 -1.402 1.00 97.69 108 ILE A CA 1
ATOM 862 C C . ILE A 1 108 ? -18.935 8.247 -0.204 1.00 97.69 108 ILE A C 1
ATOM 864 O O . ILE A 1 108 ? -18.155 9.193 -0.321 1.00 97.69 108 ILE A O 1
ATOM 868 N N . ARG A 1 109 ? -19.603 8.033 0.933 1.00 97.62 109 ARG A N 1
ATOM 869 C CA . ARG A 1 109 ? -19.333 8.754 2.184 1.00 97.62 109 ARG A CA 1
ATOM 870 C C . ARG A 1 109 ? -18.168 8.151 2.963 1.00 97.62 109 ARG A C 1
ATOM 872 O O . ARG A 1 109 ? -17.615 8.846 3.811 1.00 97.62 109 ARG A O 1
ATOM 879 N N . GLU A 1 110 ? -17.815 6.898 2.693 1.00 97.94 110 GLU A N 1
ATOM 880 C CA . GLU A 1 110 ? -16.699 6.213 3.337 1.00 97.94 110 GLU A CA 1
ATOM 881 C C . GLU A 1 110 ? -15.368 6.830 2.880 1.00 97.94 110 GLU A C 1
ATOM 883 O O . GLU A 1 110 ? -15.113 7.001 1.685 1.00 97.94 110 GLU A O 1
ATOM 888 N N . ASP A 1 111 ? -14.512 7.206 3.831 1.00 97.19 111 ASP A N 1
ATOM 889 C CA . ASP A 1 111 ? -13.250 7.901 3.557 1.00 97.19 111 ASP A CA 1
ATOM 890 C C . ASP A 1 111 ? -12.107 6.913 3.284 1.00 97.19 111 ASP A C 1
ATOM 892 O O . ASP A 1 111 ? -11.390 6.498 4.196 1.00 97.19 111 ASP A O 1
ATOM 896 N N . TRP A 1 112 ? -11.868 6.603 2.007 1.00 98.00 112 TRP A N 1
ATOM 897 C CA . TRP A 1 112 ? -10.745 5.755 1.584 1.00 98.00 112 TRP A CA 1
ATOM 898 C C . TRP A 1 112 ? -9.362 6.358 1.899 1.00 98.00 112 TRP A C 1
ATOM 900 O O . TRP A 1 112 ? -8.349 5.658 1.826 1.00 98.00 112 TRP A O 1
ATOM 910 N N . THR A 1 113 ? -9.278 7.641 2.280 1.00 97.06 113 THR A N 1
ATOM 911 C CA . THR A 1 113 ? -8.018 8.260 2.726 1.00 97.06 113 THR A CA 1
ATOM 912 C C . THR A 1 113 ? -7.686 7.950 4.189 1.00 97.06 113 THR A C 1
ATOM 914 O O . THR A 1 113 ? -6.546 8.163 4.608 1.00 97.06 113 THR A O 1
ATOM 917 N N . ASN A 1 114 ? -8.631 7.375 4.946 1.00 97.25 114 ASN A N 1
ATOM 918 C CA . ASN A 1 114 ? -8.458 6.878 6.313 1.00 97.25 114 ASN A CA 1
ATOM 919 C C . ASN A 1 114 ? -7.880 7.923 7.292 1.00 97.25 114 ASN A C 1
ATOM 921 O O . ASN A 1 114 ? -7.018 7.606 8.121 1.00 97.25 114 ASN A O 1
ATOM 925 N N . GLN A 1 115 ? -8.338 9.181 7.232 1.00 95.88 115 GLN A N 1
ATOM 926 C CA . GLN A 1 115 ? -7.736 10.278 8.013 1.00 95.88 115 GLN A CA 1
ATOM 927 C C . GLN A 1 115 ? -7.718 10.018 9.524 1.00 95.88 115 GLN A C 1
ATOM 929 O O . GLN A 1 115 ? -6.739 10.343 10.200 1.00 95.88 115 GLN A O 1
ATOM 934 N N . GLN A 1 116 ? -8.771 9.396 10.058 1.00 91.50 116 GLN A N 1
ATOM 935 C CA . GLN A 1 116 ? -8.857 9.061 11.479 1.00 91.50 116 GLN A CA 1
ATOM 936 C C . GLN A 1 116 ? -7.782 8.049 11.902 1.00 91.50 116 GLN A C 1
ATOM 938 O O . GLN A 1 116 ? -7.143 8.235 12.938 1.00 91.50 116 GLN A O 1
ATOM 943 N N . LEU A 1 117 ? -7.556 6.999 11.107 1.00 92.44 117 LEU A N 1
ATOM 944 C CA . LEU A 1 117 ? -6.521 6.001 11.388 1.00 92.44 117 LEU A CA 1
ATOM 945 C C . LEU A 1 117 ? -5.120 6.618 11.259 1.00 92.44 117 LEU A C 1
ATOM 947 O O . LEU A 1 117 ? -4.262 6.395 12.111 1.00 92.44 117 LEU A O 1
ATOM 951 N N . ASN A 1 118 ? -4.911 7.471 10.254 1.00 93.38 118 ASN A N 1
ATOM 952 C CA . ASN A 1 118 ? -3.651 8.194 10.063 1.00 93.38 118 ASN A CA 1
ATOM 953 C C . ASN A 1 118 ? -3.320 9.110 11.252 1.00 93.38 118 ASN A C 1
ATOM 955 O O . ASN A 1 118 ? -2.158 9.209 11.654 1.00 93.38 118 ASN A O 1
ATOM 959 N N . ALA A 1 119 ? -4.326 9.755 11.850 1.00 91.88 119 ALA A N 1
ATOM 960 C CA . ALA A 1 119 ? -4.143 10.557 13.056 1.00 91.88 119 ALA A CA 1
ATOM 961 C C . ALA A 1 119 ? -3.706 9.698 14.256 1.00 91.88 119 ALA A C 1
ATOM 963 O O . ALA A 1 119 ? -2.793 10.095 14.978 1.00 91.88 119 ALA A O 1
ATOM 964 N N . GLN A 1 120 ? -4.292 8.507 14.434 1.00 88.50 120 GLN A N 1
ATOM 965 C CA . GLN A 1 120 ? -3.891 7.568 15.494 1.00 88.50 120 GLN A CA 1
ATOM 966 C C . GLN A 1 120 ? -2.447 7.087 15.307 1.00 88.50 120 GLN A C 1
ATOM 968 O O . GLN A 1 120 ? -1.659 7.118 16.249 1.00 88.50 120 GLN A O 1
ATOM 973 N N . ILE A 1 121 ? -2.078 6.717 14.077 1.00 90.31 121 ILE A N 1
ATOM 974 C CA . ILE A 1 121 ? -0.708 6.327 13.714 1.00 90.31 121 ILE A CA 1
ATOM 975 C C . ILE A 1 121 ? 0.276 7.468 14.011 1.00 90.31 121 ILE A C 1
ATOM 977 O O . ILE A 1 121 ? 1.317 7.255 14.625 1.00 90.31 121 ILE A O 1
ATOM 981 N N . THR A 1 122 ? -0.073 8.701 13.640 1.00 89.31 122 THR A N 1
ATOM 982 C CA . THR A 1 122 ? 0.791 9.874 13.855 1.00 89.31 122 THR A CA 1
ATOM 983 C C . THR A 1 122 ? 0.977 10.192 15.339 1.00 89.31 122 THR A C 1
ATOM 985 O O . THR A 1 122 ? 2.070 10.569 15.750 1.00 89.31 122 THR A O 1
ATOM 988 N N . GLN A 1 123 ? -0.066 10.035 16.159 1.00 86.19 123 GLN A N 1
ATOM 989 C CA . GLN A 1 123 ? 0.030 10.212 17.613 1.00 86.19 123 GLN A CA 1
ATOM 990 C C . GLN A 1 123 ? 0.943 9.172 18.260 1.00 86.19 123 GLN A C 1
ATOM 992 O O . GLN A 1 123 ? 1.645 9.491 19.215 1.00 86.19 123 GLN A O 1
ATOM 997 N N . TRP A 1 124 ? 0.947 7.952 17.726 1.00 80.19 124 TRP A N 1
ATOM 998 C CA . TRP A 1 124 ? 1.785 6.867 18.215 1.00 80.19 124 TRP A CA 1
ATOM 999 C C . TRP A 1 124 ? 3.273 7.089 17.892 1.00 80.19 124 TRP A C 1
ATOM 1001 O O . TRP A 1 124 ? 4.111 6.892 18.765 1.00 80.19 124 TRP A O 1
ATOM 1011 N N . VAL A 1 125 ? 3.570 7.616 16.696 1.00 72.31 125 VAL A N 1
ATOM 1012 C CA . VAL A 1 125 ? 4.92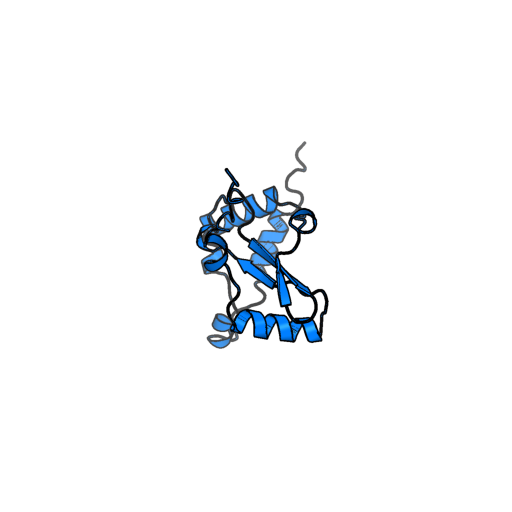6 8.007 16.240 1.00 72.31 125 VAL A CA 1
ATOM 1013 C C . VAL A 1 125 ? 5.396 9.352 16.839 1.00 72.31 125 VAL A C 1
ATOM 1015 O O . VAL A 1 125 ? 6.566 9.728 16.758 1.00 72.31 125 VAL A O 1
ATOM 1018 N N . GLY A 1 126 ? 4.491 10.122 17.453 1.00 62.72 126 GLY A N 1
ATOM 1019 C CA . GLY A 1 126 ? 4.825 11.346 18.186 1.00 62.72 126 GLY A CA 1
ATOM 1020 C C . GLY A 1 126 ? 5.712 11.069 19.411 1.00 62.72 126 GLY A C 1
ATOM 1021 O O . GLY A 1 126 ? 5.818 9.925 19.847 1.00 62.72 126 GLY A O 1
ATOM 1022 N N . PRO A 1 127 ? 6.356 12.094 20.009 1.00 52.41 127 PRO A N 1
ATOM 1023 C CA . PRO A 1 127 ? 7.302 11.906 21.106 1.00 52.41 127 PRO A CA 1
ATOM 1024 C C . PRO A 1 127 ? 6.585 11.380 22.355 1.00 52.41 127 PRO A C 1
ATOM 1026 O O . PRO A 1 127 ? 6.153 12.141 23.216 1.00 52.41 127 PRO A O 1
ATOM 1029 N N . THR A 1 128 ? 6.480 10.063 22.471 1.00 50.81 128 THR A N 1
ATOM 1030 C CA . THR A 1 128 ? 5.931 9.372 23.639 1.00 50.81 128 THR A CA 1
ATOM 1031 C C . THR A 1 128 ? 7.001 9.042 24.683 1.00 50.81 128 THR A C 1
ATOM 1033 O O . THR A 1 128 ? 6.677 8.456 25.706 1.0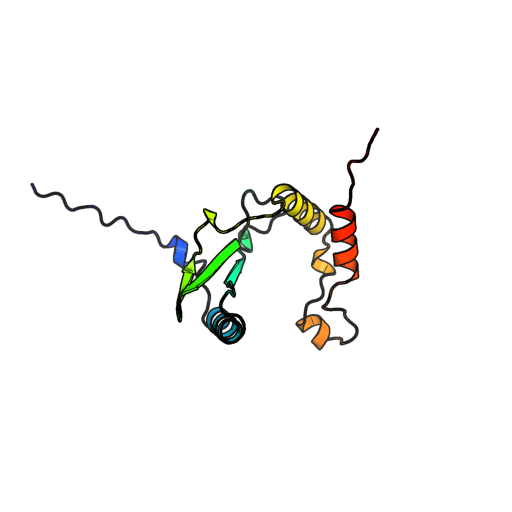0 50.81 128 THR A O 1
ATOM 1036 N N . ASN A 1 129 ? 8.244 9.520 24.516 1.00 46.50 129 ASN A N 1
ATOM 1037 C CA . ASN A 1 129 ? 9.338 9.333 25.483 1.00 46.50 129 ASN A CA 1
ATOM 1038 C C . ASN A 1 129 ? 10.045 10.642 25.881 1.00 46.50 129 ASN A C 1
ATOM 1040 O O . ASN A 1 129 ? 11.270 10.723 25.923 1.00 46.50 129 ASN A O 1
ATOM 1044 N N . GLY A 1 130 ? 9.269 11.675 26.202 1.00 45.44 130 GLY A N 1
ATOM 1045 C CA . GLY A 1 130 ? 9.730 12.769 27.056 1.00 45.44 130 GLY A CA 1
ATOM 1046 C C . GLY A 1 130 ? 9.268 12.526 28.488 1.00 45.44 130 GLY A C 1
ATOM 1047 O O . GLY A 1 130 ? 8.295 13.142 28.907 1.00 45.44 130 GLY A O 1
ATOM 1048 N N . ASN A 1 131 ? 9.919 11.621 29.224 1.00 39.09 131 ASN A N 1
ATOM 1049 C CA . ASN A 1 131 ? 9.645 11.435 30.649 1.00 39.09 131 ASN A CA 1
ATOM 1050 C C . ASN A 1 131 ? 10.935 11.613 31.470 1.00 39.09 131 ASN A C 1
ATOM 1052 O O . ASN A 1 131 ? 11.809 10.752 31.427 1.00 39.09 131 ASN A O 1
ATOM 1056 N N . THR A 1 132 ? 10.986 12.777 32.136 1.00 40.25 132 THR A N 1
ATOM 1057 C CA . THR A 1 132 ? 11.629 13.149 33.422 1.00 40.25 132 THR A CA 1
ATOM 1058 C C . THR A 1 132 ? 13.051 12.701 33.735 1.00 40.25 132 THR A C 1
ATOM 1060 O O . THR A 1 132 ? 13.254 11.490 33.968 1.00 40.25 132 THR A O 1
#

Secondary structure (DSSP, 8-state):
-----------GGGGTT---HHHHHHHHHHHTT-TT-EEEEE-GGG-SSS-SS--EEEEEEETTEEEEPPGGG---SSHHHHHHHHHHHHHTTGGGG---HHHHHH-TTS-TT-HHHHHHHHHHHS------

Radius of gyration: 19.88 Å; chains: 1; bounding box: 56×54×52 Å

Sequence (132 aa):
MQSAHSMLLTPLIFLLHSPGPLALKIAGRIAEFFPDAVLIMLDNQKLVPQPHVPPVIVLENHGLRWVPKDKNLVMWRDWEESRQMVGALLEGRAHQHLVDFDCHLDDIREDWTNQQLNAQITQWVGPTNGNT

Foldseek 3Di:
DDDDPDPDPPDPPVVVFDDDPVLLVVQVVVCVVVVFGKRKTAPVVQLALARPDRRIFIWHDPPSDTDTDDPVPDDDPDVVLVSNVSNVCVVVVVVVLADDVVNCVVPVVRDNVPVVVVVVVVVSVPCPPPDD